Protein AF-A0A6A3LPQ3-F1 (afdb_monomer_lite)

Sequence (79 aa):
MSKGPFLTGEDCKSAFNLFCCIYGIGTLGMPGNFARAGPAIAVSAMAFMAFANIYSSITMSKVMLLAPRSVKTFGDLVA

Organism: NCBI:txid129364

Radius of gyration: 16.69 Å; chains: 1; bounding box: 39×35×39 Å

Structure (mmCIF, N/CA/C/O backbone):
data_AF-A0A6A3LPQ3-F1
#
_entry.id   AF-A0A6A3LPQ3-F1
#
loop_
_atom_site.group_PDB
_atom_site.id
_atom_site.type_symbol
_atom_site.label_atom_id
_atom_site.label_alt_id
_atom_site.label_comp_id
_atom_site.label_asym_id
_atom_site.label_entity_id
_atom_site.label_seq_id
_atom_site.pdbx_PDB_ins_code
_atom_site.Cartn_x
_atom_site.Cartn_y
_atom_site.Cartn_z
_atom_site.occupancy
_atom_site.B_iso_or_equiv
_atom_site.auth_seq_id
_atom_site.auth_comp_id
_atom_site.auth_asym_id
_atom_site.auth_atom_id
_atom_site.pdbx_PDB_model_num
ATOM 1 N N . MET A 1 1 ? -23.590 5.227 6.395 1.00 45.62 1 MET A N 1
ATOM 2 C CA . MET A 1 1 ? -22.235 5.783 6.193 1.00 45.62 1 MET A CA 1
ATOM 3 C C . MET A 1 1 ? -22.254 7.183 6.782 1.00 45.62 1 MET A C 1
ATOM 5 O O . MET A 1 1 ? -22.894 8.057 6.214 1.00 45.62 1 MET A O 1
ATOM 9 N N . SER A 1 2 ? -21.772 7.329 8.019 1.00 38.47 2 SER A N 1
ATOM 10 C CA . SER A 1 2 ? -22.011 8.529 8.832 1.00 38.47 2 SER A CA 1
ATOM 11 C C . SER A 1 2 ? -21.258 9.734 8.267 1.00 38.47 2 SER A C 1
ATOM 13 O O . SER A 1 2 ? -20.068 9.645 7.979 1.00 38.47 2 SER A O 1
ATOM 15 N N . LYS A 1 3 ? -21.967 10.852 8.106 1.00 48.22 3 LYS A N 1
ATOM 16 C CA . LYS A 1 3 ? -21.469 12.143 7.619 1.00 48.22 3 LYS A CA 1
ATOM 17 C C . LYS A 1 3 ? -20.760 12.879 8.766 1.00 48.22 3 LYS A C 1
ATOM 19 O O . LYS A 1 3 ? -21.250 13.891 9.250 1.00 48.22 3 LYS A O 1
ATOM 24 N N . GLY A 1 4 ? -19.657 12.312 9.253 1.00 56.97 4 GLY A N 1
ATOM 25 C CA . GLY A 1 4 ? -18.712 13.004 10.136 1.00 56.97 4 GLY A CA 1
ATOM 26 C C . GLY A 1 4 ? -17.735 13.866 9.324 1.00 56.97 4 GLY A C 1
ATOM 27 O O . GLY A 1 4 ? -17.637 13.663 8.109 1.00 56.97 4 GLY A O 1
ATOM 28 N N . PRO A 1 5 ? -17.027 14.832 9.942 1.00 57.09 5 PRO A N 1
ATOM 29 C CA . PRO A 1 5 ? -15.963 15.567 9.262 1.00 57.09 5 PRO A CA 1
ATOM 30 C C . PRO A 1 5 ? -14.973 14.562 8.665 1.00 57.09 5 PRO A C 1
ATOM 32 O O . PRO A 1 5 ? -14.457 13.694 9.357 1.00 57.09 5 PRO A O 1
ATOM 35 N N . PHE A 1 6 ? -14.770 14.653 7.353 1.00 61.25 6 PHE A N 1
ATOM 36 C CA . PHE A 1 6 ? -14.125 13.624 6.530 1.00 61.25 6 PHE A CA 1
ATOM 37 C C . PHE A 1 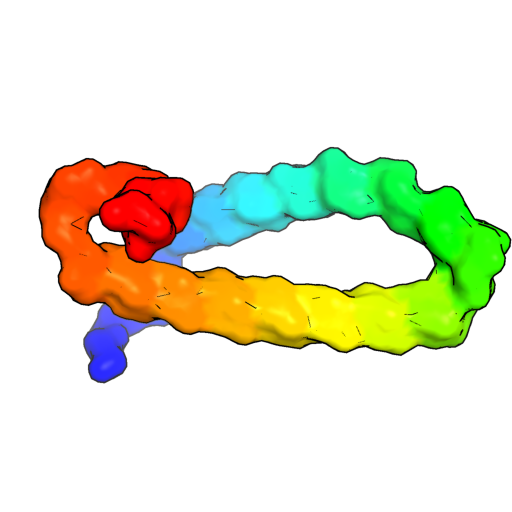6 ? -12.610 13.472 6.790 1.00 61.25 6 PHE A C 1
ATOM 39 O O . PHE A 1 6 ? -11.955 12.676 6.125 1.00 61.25 6 PHE A O 1
ATOM 46 N N . LEU A 1 7 ? -12.048 14.257 7.719 1.00 64.12 7 LEU A N 1
ATOM 47 C CA . LEU A 1 7 ? -10.638 14.253 8.096 1.00 64.12 7 LEU A CA 1
ATOM 48 C C . LEU A 1 7 ? -10.457 15.027 9.419 1.00 64.12 7 LEU A C 1
ATOM 50 O O . LEU A 1 7 ? -10.284 16.249 9.412 1.00 64.12 7 LEU A O 1
ATOM 54 N N . THR A 1 8 ? -10.536 14.357 10.566 1.00 81.62 8 THR A N 1
ATOM 55 C CA . THR A 1 8 ? -10.174 14.978 11.849 1.00 81.62 8 THR A CA 1
ATOM 56 C C . THR A 1 8 ? -8.643 15.000 11.996 1.00 81.62 8 THR A C 1
ATOM 58 O O . THR A 1 8 ? -7.925 14.203 11.392 1.00 81.62 8 THR A O 1
ATOM 61 N N . GLY A 1 9 ? -8.097 15.926 12.795 1.00 79.19 9 GLY A N 1
ATOM 62 C CA . GLY A 1 9 ? -6.645 16.024 13.026 1.00 79.19 9 GLY A CA 1
ATOM 63 C C . GLY A 1 9 ? -6.006 14.730 13.562 1.00 79.19 9 GLY A C 1
ATOM 64 O O . GLY A 1 9 ? -4.861 14.426 13.229 1.00 79.19 9 GLY A O 1
ATOM 65 N N . GLU A 1 10 ? -6.755 13.926 14.324 1.00 82.50 10 GLU A N 1
ATOM 66 C CA . GLU A 1 10 ? -6.327 12.583 14.743 1.00 82.50 10 GLU A CA 1
ATOM 67 C C . GLU A 1 10 ? -6.222 11.592 13.576 1.00 82.50 10 GLU A C 1
ATOM 69 O O . GLU A 1 10 ? -5.247 10.838 13.521 1.00 82.50 10 GLU A O 1
ATOM 74 N N . ASP A 1 11 ? -7.146 11.631 12.607 1.00 82.06 11 ASP A N 1
ATOM 75 C CA . ASP A 1 11 ? -7.077 10.791 11.403 1.00 82.06 11 ASP A CA 1
ATOM 76 C C . ASP A 1 11 ? -5.829 11.134 10.581 1.00 82.06 11 ASP A C 1
ATOM 78 O O . ASP A 1 11 ? -5.140 10.242 10.086 1.00 82.06 11 ASP A O 1
ATOM 82 N N . CYS A 1 12 ? -5.481 12.424 10.502 1.00 84.50 12 CYS A N 1
ATOM 83 C CA . CYS A 1 12 ? -4.269 12.894 9.829 1.00 84.50 12 CYS A CA 1
ATOM 84 C C . CYS A 1 12 ? -2.989 12.403 10.529 1.00 84.50 12 CYS A C 1
ATOM 86 O O . CYS A 1 12 ? -2.072 11.905 9.872 1.00 84.50 12 CYS A O 1
ATOM 88 N N . LYS A 1 13 ? -2.933 12.458 11.867 1.00 86.94 13 LYS A N 1
ATOM 89 C CA . LYS A 1 13 ? -1.795 11.931 12.643 1.00 86.94 13 LYS A CA 1
ATOM 90 C C . LYS A 1 13 ? -1.650 10.416 12.482 1.00 86.94 13 LYS A C 1
ATOM 92 O O . LYS A 1 13 ? -0.528 9.920 12.366 1.00 86.94 13 LYS A O 1
ATOM 97 N N . SER A 1 14 ? -2.767 9.692 12.451 1.00 87.62 14 SER A N 1
ATOM 98 C CA . SER A 1 14 ? -2.791 8.250 12.193 1.00 87.62 14 SER A CA 1
ATOM 99 C C . SER A 1 14 ? -2.298 7.924 10.778 1.00 87.62 14 SER A C 1
ATOM 101 O O . SER A 1 14 ? -1.396 7.101 10.611 1.00 87.62 14 SER A O 1
ATOM 103 N N . ALA A 1 15 ? -2.796 8.642 9.767 1.00 86.25 15 ALA A N 1
ATOM 104 C CA . ALA A 1 15 ? -2.379 8.483 8.376 1.00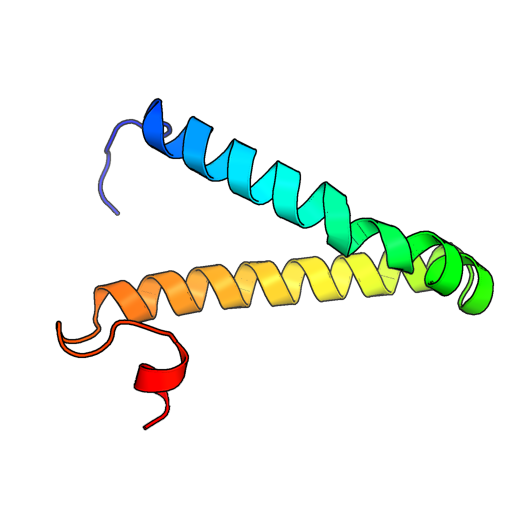 86.25 15 ALA A CA 1
ATOM 105 C C . ALA A 1 15 ? -0.887 8.794 8.173 1.00 86.25 15 ALA A C 1
ATOM 107 O O . ALA A 1 15 ? -0.201 8.057 7.467 1.00 86.25 15 ALA A O 1
ATOM 108 N N . PHE A 1 16 ? -0.358 9.834 8.827 1.00 87.75 16 PHE A N 1
ATOM 109 C CA . PHE A 1 16 ? 1.065 10.175 8.757 1.00 87.75 16 PHE A CA 1
ATOM 110 C C . PHE A 1 16 ? 1.951 9.081 9.360 1.00 87.75 16 PHE A C 1
ATOM 112 O O . PHE A 1 16 ? 2.985 8.729 8.795 1.00 87.75 16 PHE A O 1
ATOM 119 N N . ASN A 1 17 ? 1.536 8.510 10.491 1.00 87.88 17 ASN A N 1
ATOM 120 C CA . ASN A 1 17 ? 2.286 7.434 11.128 1.00 87.88 17 ASN A CA 1
ATOM 121 C C . ASN A 1 17 ? 2.267 6.162 10.264 1.00 87.88 17 ASN A C 1
ATOM 123 O O . ASN A 1 17 ? 3.305 5.540 10.052 1.00 87.88 17 ASN A O 1
ATOM 127 N N . LEU A 1 18 ? 1.109 5.837 9.676 1.00 86.44 18 LEU A N 1
ATOM 128 C CA . LEU A 1 18 ? 0.972 4.738 8.720 1.00 86.44 18 LEU A CA 1
ATOM 129 C C . LEU A 1 18 ? 1.874 4.944 7.490 1.00 86.44 18 LEU A C 1
ATOM 131 O O . LEU A 1 18 ? 2.590 4.029 7.085 1.00 86.44 18 LEU A O 1
ATOM 135 N N . PHE A 1 19 ? 1.885 6.157 6.931 1.00 86.88 19 PHE A N 1
ATOM 136 C CA . PHE A 1 19 ? 2.748 6.533 5.812 1.00 86.88 19 PHE A CA 1
ATOM 137 C C . PHE A 1 19 ? 4.225 6.354 6.171 1.00 86.88 19 PHE A C 1
ATOM 139 O O . PHE A 1 19 ? 4.953 5.684 5.445 1.00 86.88 19 PHE A O 1
ATOM 146 N N . CYS A 1 20 ? 4.659 6.883 7.316 1.00 85.56 20 CYS A N 1
ATOM 147 C CA . CYS A 1 20 ? 6.036 6.752 7.785 1.00 85.56 20 CYS A CA 1
ATOM 148 C C . CYS A 1 20 ? 6.460 5.276 7.909 1.00 85.56 20 CYS A C 1
ATOM 150 O O . CYS A 1 20 ? 7.523 4.892 7.419 1.00 85.56 20 CYS A O 1
ATOM 152 N N . CYS A 1 21 ? 5.604 4.419 8.477 1.00 84.62 21 CYS A N 1
ATOM 153 C CA . CYS A 1 21 ? 5.888 2.989 8.601 1.00 84.62 21 CYS A CA 1
ATOM 154 C C . CYS A 1 21 ? 6.013 2.281 7.240 1.00 84.62 21 CYS A C 1
ATOM 156 O O . CYS A 1 21 ? 6.917 1.463 7.058 1.00 84.62 21 CYS A O 1
ATOM 158 N N . ILE A 1 22 ? 5.131 2.595 6.285 1.00 83.88 22 ILE A N 1
ATOM 159 C CA . ILE A 1 22 ? 5.107 1.961 4.956 1.00 83.88 22 ILE A CA 1
ATOM 160 C C . ILE A 1 22 ? 6.288 2.435 4.100 1.00 83.88 22 ILE A C 1
ATOM 162 O O . ILE A 1 22 ? 6.963 1.614 3.477 1.00 83.88 22 ILE A O 1
ATOM 166 N N . TYR A 1 23 ? 6.567 3.742 4.096 1.00 82.38 23 TYR A N 1
ATOM 167 C CA . TYR A 1 23 ? 7.680 4.323 3.342 1.00 82.38 23 TYR A CA 1
ATOM 168 C C . TYR A 1 23 ? 9.047 3.983 3.942 1.00 82.38 23 TYR A C 1
ATOM 170 O O . TYR A 1 23 ? 10.035 4.013 3.217 1.00 82.38 23 TYR A O 1
ATOM 178 N N . GLY A 1 24 ? 9.112 3.628 5.227 1.00 82.44 24 GLY A N 1
ATOM 179 C CA . GLY A 1 24 ? 10.314 3.102 5.866 1.00 82.44 24 GLY A CA 1
ATOM 180 C C . GLY A 1 24 ? 10.616 1.669 5.424 1.00 82.44 24 GLY A C 1
ATOM 181 O O . GLY A 1 24 ? 11.139 1.434 4.339 1.00 82.44 24 GLY A O 1
ATOM 182 N N . ILE A 1 25 ? 10.277 0.690 6.271 1.00 79.12 25 ILE A N 1
ATOM 183 C CA . ILE A 1 25 ? 10.654 -0.724 6.081 1.00 79.12 25 ILE A CA 1
ATOM 184 C C . ILE A 1 25 ? 10.174 -1.272 4.729 1.00 79.12 25 ILE A C 1
ATOM 186 O O . ILE A 1 25 ? 10.888 -2.042 4.088 1.00 79.12 25 ILE A O 1
ATOM 190 N N . GLY A 1 26 ? 8.987 -0.857 4.277 1.00 75.56 26 GLY A N 1
ATOM 191 C CA . GLY A 1 26 ? 8.382 -1.364 3.047 1.00 75.56 26 GLY A CA 1
ATOM 192 C C . GLY A 1 26 ? 9.166 -1.019 1.778 1.00 75.56 26 GLY A C 1
ATOM 193 O O . GLY A 1 26 ? 9.176 -1.813 0.838 1.00 75.56 26 GLY A O 1
ATOM 194 N N . THR A 1 27 ? 9.867 0.118 1.742 1.00 81.25 27 THR A N 1
ATOM 195 C CA . THR A 1 27 ? 10.587 0.556 0.533 1.00 81.25 27 THR A CA 1
ATOM 196 C C . THR A 1 27 ? 11.994 -0.021 0.429 1.00 81.25 27 THR A C 1
ATOM 198 O O . THR A 1 27 ? 12.531 -0.099 -0.674 1.00 81.25 27 THR A O 1
ATOM 201 N N . LEU A 1 28 ? 12.575 -0.506 1.532 1.00 84.56 28 LEU A N 1
ATOM 202 C CA . LEU A 1 28 ? 13.952 -1.013 1.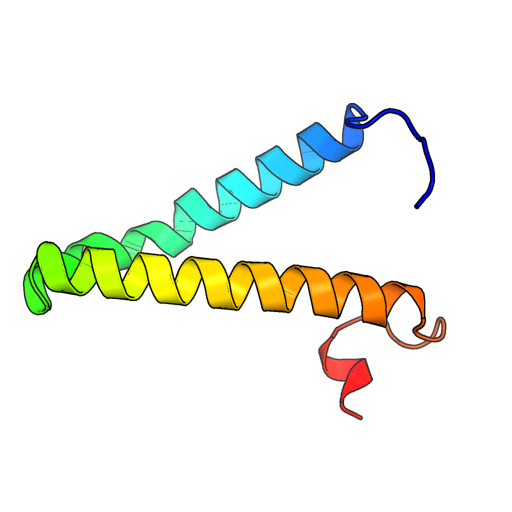561 1.00 84.56 28 LEU A CA 1
ATOM 203 C C . LEU A 1 28 ? 14.170 -2.224 0.634 1.00 84.56 28 LEU A C 1
ATOM 205 O O . LEU A 1 28 ? 15.244 -2.374 0.057 1.00 84.56 28 LEU A O 1
ATOM 209 N N . GLY A 1 29 ? 13.155 -3.075 0.452 1.00 79.50 29 GLY A N 1
ATOM 210 C CA . GLY A 1 29 ? 13.234 -4.259 -0.418 1.00 79.50 29 GLY A CA 1
ATOM 211 C C . GLY A 1 29 ? 12.875 -4.001 -1.887 1.00 79.50 29 GLY A C 1
ATOM 212 O O . GLY A 1 29 ? 13.100 -4.851 -2.751 1.00 79.50 29 GLY A O 1
ATOM 213 N N . MET A 1 30 ? 12.313 -2.833 -2.193 1.00 81.31 30 MET A N 1
ATOM 214 C CA . MET A 1 30 ? 11.738 -2.539 -3.504 1.00 81.31 30 MET A CA 1
ATOM 215 C C . MET A 1 30 ? 12.787 -2.387 -4.62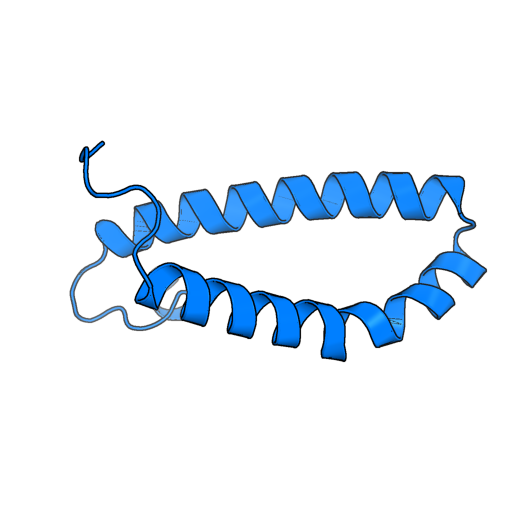3 1.00 81.31 30 MET A C 1
ATOM 217 O O . MET A 1 30 ? 12.576 -2.969 -5.689 1.00 81.31 30 MET A O 1
ATOM 221 N N . PRO A 1 31 ? 13.947 -1.726 -4.413 1.00 81.19 31 PRO A N 1
ATOM 222 C CA . PRO A 1 31 ? 14.988 -1.606 -5.438 1.00 81.19 31 PRO A CA 1
ATOM 223 C C . PRO A 1 31 ? 15.529 -2.964 -5.903 1.00 81.19 31 PRO A C 1
ATOM 225 O O . PRO A 1 31 ? 15.710 -3.182 -7.099 1.00 81.19 31 PRO A O 1
ATOM 228 N N . GLY A 1 32 ? 15.731 -3.904 -4.972 1.00 82.56 32 GLY A N 1
ATOM 229 C CA . GLY A 1 32 ? 16.206 -5.254 -5.286 1.00 82.56 32 GLY A CA 1
ATOM 230 C C . GLY A 1 32 ? 15.190 -6.067 -6.092 1.00 82.56 32 GLY A C 1
ATOM 231 O O . GLY A 1 32 ? 15.562 -6.779 -7.025 1.00 82.56 32 GLY A O 1
ATOM 232 N N . ASN A 1 33 ? 13.898 -5.918 -5.790 1.00 82.25 33 ASN A N 1
ATOM 233 C CA . ASN A 1 33 ? 12.829 -6.578 -6.543 1.00 82.25 33 ASN A CA 1
ATOM 234 C C . ASN A 1 33 ? 12.679 -5.986 -7.954 1.00 82.25 33 ASN A C 1
ATOM 236 O O . ASN A 1 33 ? 12.531 -6.734 -8.922 1.00 82.25 33 ASN A O 1
ATOM 240 N N . PHE A 1 34 ? 12.792 -4.661 -8.084 1.00 83.12 34 PHE A N 1
ATOM 241 C CA . PHE A 1 34 ? 12.772 -3.965 -9.372 1.00 83.12 34 PHE A CA 1
ATOM 242 C C . PHE A 1 34 ? 13.976 -4.316 -10.254 1.00 83.12 34 PHE A C 1
ATOM 244 O O . PHE A 1 34 ? 13.806 -4.503 -11.458 1.00 83.12 34 PHE A O 1
ATOM 251 N N . ALA A 1 35 ? 15.168 -4.477 -9.669 1.00 84.19 35 ALA A N 1
ATOM 252 C CA . ALA A 1 35 ? 16.369 -4.891 -10.396 1.00 84.19 35 ALA A CA 1
ATOM 253 C C . ALA A 1 35 ? 16.277 -6.328 -10.948 1.00 84.19 35 ALA A C 1
ATOM 255 O O . ALA A 1 35 ? 16.881 -6.628 -11.974 1.00 84.19 35 ALA A O 1
ATOM 256 N N . ARG A 1 36 ? 15.516 -7.215 -10.289 1.00 85.19 36 ARG A N 1
ATOM 257 C CA . ARG A 1 36 ? 15.382 -8.633 -10.674 1.00 85.19 36 ARG A CA 1
ATOM 258 C C . ARG A 1 36 ? 14.245 -8.902 -11.661 1.00 85.19 36 ARG A C 1
ATOM 260 O O . ARG A 1 36 ? 14.416 -9.717 -12.558 1.00 85.19 36 ARG A O 1
ATOM 267 N N . ALA A 1 37 ? 13.090 -8.261 -11.484 1.00 83.19 37 ALA A N 1
ATOM 268 C CA . ALA A 1 37 ? 11.912 -8.469 -12.337 1.00 83.19 37 ALA A CA 1
ATOM 269 C C . ALA A 1 37 ? 11.844 -7.499 -13.532 1.00 83.19 37 ALA A C 1
ATOM 271 O O . ALA A 1 37 ? 11.116 -7.747 -14.491 1.00 83.19 37 ALA A O 1
ATOM 272 N N . GLY A 1 38 ? 12.587 -6.391 -13.477 1.00 84.06 38 GLY A N 1
ATOM 273 C CA . GLY A 1 38 ? 12.485 -5.297 -14.436 1.00 84.06 38 GLY A CA 1
ATOM 274 C C . GLY A 1 38 ? 11.312 -4.347 -14.134 1.00 84.06 38 GLY A C 1
ATOM 275 O O . GLY A 1 38 ? 10.329 -4.730 -13.490 1.00 84.06 38 GLY A O 1
ATOM 276 N N . PRO A 1 39 ? 11.385 -3.086 -14.597 1.00 84.06 39 PRO A N 1
ATOM 277 C CA . PRO A 1 39 ? 10.481 -2.018 -14.167 1.00 84.06 39 PRO A CA 1
ATOM 278 C C . PRO A 1 39 ? 9.023 -2.237 -14.589 1.00 84.06 39 PRO A C 1
ATOM 280 O O . PRO A 1 39 ? 8.119 -1.966 -13.806 1.00 84.06 39 PRO A O 1
ATOM 283 N N . ALA A 1 40 ? 8.771 -2.766 -15.789 1.00 85.69 40 ALA A N 1
ATOM 284 C CA . ALA A 1 40 ? 7.408 -2.948 -16.294 1.00 85.69 40 ALA A CA 1
ATOM 285 C C . ALA A 1 40 ? 6.614 -3.993 -15.484 1.00 85.69 40 ALA A C 1
ATOM 287 O O . ALA A 1 40 ? 5.490 -3.736 -15.052 1.00 85.69 40 ALA A O 1
ATOM 288 N N . ILE A 1 41 ? 7.223 -5.156 -15.226 1.00 86.50 41 ILE A N 1
ATOM 289 C CA . ILE A 1 41 ? 6.586 -6.250 -14.481 1.00 86.50 41 ILE A CA 1
ATOM 290 C C . ILE A 1 41 ? 6.453 -5.861 -13.007 1.00 86.50 41 ILE A C 1
ATOM 292 O O . ILE A 1 41 ? 5.380 -6.032 -12.429 1.00 86.50 41 ILE A O 1
ATOM 296 N N . ALA A 1 42 ? 7.489 -5.255 -12.418 1.00 86.25 42 ALA A N 1
ATOM 297 C CA . ALA A 1 42 ? 7.457 -4.816 -11.027 1.00 86.25 42 ALA A CA 1
ATOM 298 C C . ALA A 1 42 ? 6.368 -3.758 -10.761 1.00 86.25 42 ALA A C 1
ATOM 300 O O . ALA A 1 42 ? 5.644 -3.880 -9.775 1.00 86.25 42 ALA A O 1
ATOM 301 N N . VAL A 1 43 ? 6.176 -2.774 -11.652 1.00 88.44 43 VAL A N 1
ATOM 302 C CA . VAL A 1 43 ? 5.078 -1.792 -11.531 1.00 88.44 43 VAL A CA 1
ATOM 303 C C . VAL A 1 43 ? 3.713 -2.470 -11.620 1.00 88.44 43 VAL A C 1
ATOM 305 O O . VAL A 1 43 ? 2.851 -2.203 -10.783 1.00 88.44 43 VAL A O 1
ATOM 308 N N . SER A 1 44 ? 3.514 -3.374 -12.586 1.00 89.25 44 SER A N 1
ATOM 309 C CA . SER A 1 44 ? 2.236 -4.086 -12.730 1.00 89.25 44 SER A CA 1
ATOM 310 C C . SER A 1 44 ? 1.905 -4.950 -11.503 1.00 89.25 44 SER A C 1
ATOM 312 O O . SER A 1 44 ? 0.783 -4.909 -10.996 1.00 89.25 44 SER A O 1
ATOM 314 N N . ALA A 1 45 ? 2.901 -5.657 -10.963 1.00 88.19 45 ALA A N 1
ATOM 315 C CA . ALA A 1 45 ? 2.759 -6.495 -9.780 1.00 88.19 45 ALA A CA 1
ATOM 316 C C . ALA A 1 45 ? 2.499 -5.663 -8.516 1.00 88.19 45 ALA A C 1
ATOM 318 O O . ALA A 1 45 ? 1.634 -6.018 -7.716 1.00 88.19 45 ALA A O 1
ATOM 319 N N . MET A 1 46 ? 3.195 -4.534 -8.349 1.00 88.38 46 MET A N 1
ATOM 320 C CA . MET A 1 46 ? 2.938 -3.620 -7.236 1.00 88.38 46 MET A CA 1
ATOM 321 C C . MET A 1 46 ? 1.554 -2.995 -7.304 1.00 88.38 46 MET A C 1
ATOM 323 O O . MET A 1 46 ? 0.901 -2.890 -6.272 1.00 88.38 46 MET A O 1
ATOM 327 N N . ALA A 1 47 ? 1.095 -2.598 -8.492 1.00 90.06 47 ALA A N 1
ATOM 328 C CA . ALA A 1 47 ? -0.246 -2.054 -8.655 1.00 90.06 47 ALA A CA 1
ATOM 329 C C . ALA A 1 47 ? -1.298 -3.090 -8.233 1.00 90.06 47 ALA A C 1
ATOM 331 O O . ALA A 1 47 ? -2.158 -2.791 -7.406 1.00 90.06 47 ALA A O 1
ATOM 332 N N . PHE A 1 48 ? -1.181 -4.329 -8.719 1.00 91.81 48 PHE A N 1
ATOM 333 C CA . PHE A 1 48 ? -2.086 -5.413 -8.336 1.00 91.81 48 PHE A CA 1
ATOM 334 C C . PHE A 1 48 ? -2.058 -5.692 -6.824 1.00 91.81 48 PHE A C 1
ATOM 336 O O . PHE A 1 48 ? -3.108 -5.765 -6.183 1.00 91.81 48 PHE A O 1
ATOM 343 N N . MET A 1 49 ? -0.863 -5.782 -6.234 1.00 88.94 49 MET A N 1
ATOM 344 C CA . MET A 1 49 ? -0.689 -6.013 -4.798 1.00 88.94 49 MET A CA 1
ATOM 345 C C . MET A 1 49 ? -1.240 -4.855 -3.953 1.00 88.94 49 MET A C 1
ATOM 347 O O . MET A 1 49 ? -1.852 -5.095 -2.913 1.00 88.94 49 MET A O 1
ATOM 351 N N . ALA A 1 50 ? -1.079 -3.610 -4.405 1.00 89.50 50 ALA A N 1
ATOM 352 C CA . ALA A 1 50 ? -1.629 -2.436 -3.737 1.00 89.50 50 ALA A CA 1
ATOM 353 C C . ALA A 1 50 ? -3.161 -2.480 -3.711 1.00 89.50 50 ALA A C 1
ATOM 355 O O . ALA A 1 50 ? -3.753 -2.329 -2.643 1.00 89.50 50 ALA A O 1
ATOM 356 N N . PHE A 1 51 ? -3.811 -2.756 -4.846 1.00 91.06 51 PHE A N 1
ATOM 357 C CA . PHE A 1 51 ? -5.271 -2.878 -4.895 1.00 91.06 51 PHE A CA 1
ATOM 358 C C . PHE A 1 51 ? -5.790 -4.017 -4.012 1.00 91.06 51 PHE A C 1
ATOM 360 O O . PHE A 1 51 ? -6.746 -3.816 -3.259 1.00 91.06 51 PHE A O 1
ATOM 367 N N . ALA A 1 52 ? -5.141 -5.183 -4.052 1.00 93.06 52 ALA A N 1
ATOM 368 C CA . ALA A 1 52 ? -5.516 -6.321 -3.216 1.00 93.06 52 ALA A CA 1
ATOM 369 C C . ALA A 1 52 ? -5.399 -5.997 -1.716 1.00 93.06 52 ALA A C 1
ATOM 371 O O . ALA A 1 52 ? -6.333 -6.253 -0.951 1.00 93.06 52 ALA A O 1
ATOM 372 N N . ASN A 1 53 ? -4.292 -5.375 -1.297 1.00 89.88 53 ASN A N 1
ATOM 373 C CA . ASN A 1 53 ? -4.078 -5.010 0.103 1.00 89.88 53 ASN A CA 1
ATOM 374 C C . ASN A 1 53 ? -5.037 -3.911 0.577 1.00 89.88 53 ASN A C 1
ATOM 376 O O . ASN A 1 53 ? -5.569 -4.019 1.679 1.00 89.88 53 ASN A O 1
ATOM 380 N N . ILE A 1 54 ? -5.323 -2.897 -0.249 1.00 90.81 54 ILE A N 1
ATOM 381 C CA . ILE A 1 54 ? -6.293 -1.844 0.097 1.00 90.81 54 ILE A CA 1
ATOM 382 C C . ILE A 1 54 ? -7.688 -2.446 0.285 1.00 90.81 54 ILE A C 1
ATOM 384 O O . ILE A 1 54 ? -8.351 -2.168 1.286 1.00 90.81 54 ILE A O 1
ATOM 388 N N . TYR A 1 55 ? -8.129 -3.301 -0.642 1.00 92.00 55 TYR A N 1
ATOM 389 C CA . TYR A 1 55 ? -9.429 -3.961 -0.536 1.00 92.00 55 TYR A CA 1
ATOM 390 C C . TYR A 1 55 ? -9.523 -4.825 0.728 1.00 92.00 55 TYR A C 1
ATOM 392 O O . TYR A 1 55 ? -10.493 -4.714 1.484 1.00 92.00 55 TYR A O 1
ATOM 400 N N . SER A 1 56 ? -8.482 -5.618 1.001 1.00 87.69 56 SER A N 1
ATOM 401 C CA . SER A 1 56 ? -8.387 -6.423 2.219 1.00 87.69 56 SER A CA 1
ATOM 402 C C . SER A 1 56 ? -8.489 -5.548 3.472 1.00 87.69 56 SER A C 1
ATOM 404 O O . SER A 1 56 ? -9.387 -5.763 4.284 1.00 87.69 56 SER A O 1
ATOM 406 N N . SER A 1 57 ? -7.691 -4.480 3.589 1.00 87.88 57 SER A N 1
ATOM 407 C CA . SER A 1 57 ? -7.763 -3.554 4.727 1.00 87.88 57 SER A CA 1
ATOM 408 C C . SER A 1 57 ? -9.161 -2.959 4.927 1.00 87.88 57 SER A C 1
ATOM 410 O O . SER A 1 57 ? -9.639 -2.934 6.058 1.00 87.88 57 SER A O 1
ATOM 412 N N . ILE A 1 58 ? -9.862 -2.552 3.862 1.00 88.50 58 ILE A N 1
ATOM 413 C CA . ILE A 1 58 ? -11.228 -2.005 3.970 1.00 88.50 58 ILE A CA 1
ATOM 414 C C . ILE A 1 58 ? -12.211 -3.070 4.468 1.00 88.50 58 ILE A C 1
ATOM 416 O O . ILE A 1 58 ? -13.018 -2.804 5.363 1.00 88.50 58 ILE A O 1
ATOM 420 N N . THR A 1 59 ? -12.171 -4.279 3.899 1.00 87.56 59 THR A N 1
ATOM 421 C CA . THR A 1 59 ? -13.049 -5.377 4.340 1.00 87.56 59 THR A CA 1
ATOM 422 C C . THR A 1 59 ? -12.792 -5.753 5.795 1.00 87.56 59 THR A C 1
ATOM 424 O O . THR A 1 59 ? -13.739 -5.887 6.568 1.00 87.56 59 THR A O 1
ATOM 427 N N . MET A 1 60 ? -11.527 -5.803 6.197 1.00 81.25 60 MET A N 1
ATOM 428 C CA . MET A 1 60 ? -11.110 -6.100 7.560 1.00 81.25 60 MET A CA 1
ATOM 429 C C . MET A 1 60 ? -11.546 -5.015 8.551 1.00 81.25 60 MET A C 1
ATOM 431 O O . MET A 1 60 ? -12.091 -5.340 9.606 1.00 81.25 60 MET A O 1
ATOM 435 N N . SER A 1 61 ? -11.420 -3.730 8.203 1.00 84.88 61 SER A N 1
ATOM 436 C CA . SER A 1 61 ? -11.952 -2.634 9.027 1.00 84.88 61 SER A CA 1
ATOM 437 C C . SER A 1 61 ? -13.466 -2.743 9.227 1.00 84.88 61 SER A C 1
ATOM 439 O O . SER A 1 61 ? -13.962 -2.463 10.315 1.00 84.88 61 SER A O 1
ATOM 441 N N . LYS A 1 62 ? -14.215 -3.197 8.214 1.00 83.19 62 LYS A N 1
ATOM 442 C CA . LYS A 1 62 ? -15.666 -3.420 8.335 1.00 83.19 62 LYS A CA 1
ATOM 443 C C . LYS A 1 62 ? -16.003 -4.597 9.250 1.00 83.19 62 LYS A C 1
ATOM 445 O O . LYS A 1 62 ? -16.968 -4.505 10.002 1.00 83.19 62 LYS A O 1
ATOM 450 N N . VAL A 1 63 ? -15.227 -5.680 9.194 1.00 83.62 63 VAL A N 1
ATOM 451 C CA . VAL A 1 63 ? -15.421 -6.852 10.064 1.00 83.62 63 VAL A CA 1
ATOM 452 C C . VAL A 1 63 ? -15.081 -6.515 11.514 1.00 83.62 63 VAL A C 1
ATOM 454 O O . VAL A 1 63 ? -15.853 -6.852 12.406 1.00 83.62 63 VAL A O 1
ATOM 457 N N . MET A 1 64 ? -13.998 -5.773 11.764 1.00 79.00 64 MET A N 1
ATOM 458 C CA . MET A 1 64 ? -13.650 -5.325 13.119 1.00 79.00 64 MET A CA 1
ATOM 459 C C . MET A 1 64 ? -14.735 -4.460 13.768 1.00 79.00 64 MET A C 1
ATOM 461 O O . MET A 1 64 ? -14.915 -4.529 14.978 1.00 79.00 64 MET A O 1
ATOM 465 N N . LEU A 1 65 ? -15.486 -3.675 12.990 1.00 77.12 65 LEU A N 1
ATOM 466 C CA . LEU A 1 65 ? -16.610 -2.890 13.517 1.00 77.12 65 LEU A CA 1
ATOM 467 C C . LEU A 1 65 ? -17.794 -3.755 13.983 1.00 77.12 65 LEU A C 1
ATOM 469 O O . LEU A 1 65 ? -18.610 -3.284 14.772 1.00 77.12 65 LEU A O 1
ATOM 473 N N . LEU A 1 66 ? -17.897 -4.994 13.496 1.00 78.69 66 LEU A N 1
ATOM 474 C CA . LEU A 1 66 ? -18.925 -5.970 13.876 1.00 78.69 66 LEU A CA 1
ATOM 475 C C . LEU A 1 66 ? -18.428 -6.965 14.940 1.00 78.69 66 LEU A C 1
ATOM 477 O O . LEU A 1 66 ? -19.220 -7.755 15.452 1.00 78.69 66 LEU A O 1
ATOM 481 N N . ALA A 1 67 ? -17.134 -6.949 15.266 1.00 73.81 67 ALA A N 1
ATOM 482 C CA . ALA A 1 67 ? -16.510 -7.935 16.136 1.00 73.81 67 ALA A CA 1
ATOM 483 C C . ALA A 1 67 ? -16.815 -7.682 17.631 1.00 73.81 67 ALA A C 1
ATOM 485 O O . ALA A 1 67 ? -16.868 -6.527 18.071 1.00 73.81 67 ALA A O 1
ATOM 486 N N . PRO A 1 68 ? -16.998 -8.742 18.445 1.00 72.19 68 PRO A N 1
ATOM 487 C CA . PRO A 1 68 ? -17.201 -8.608 19.886 1.00 72.19 68 PRO A CA 1
ATOM 488 C C . PRO A 1 68 ? -15.963 -8.024 20.592 1.00 72.19 68 PRO A C 1
ATOM 490 O O . PRO A 1 68 ? -14.839 -8.118 20.115 1.00 72.19 68 PRO A O 1
ATOM 493 N N . ARG A 1 69 ? -16.138 -7.437 21.785 1.00 67.12 69 ARG A N 1
ATOM 494 C CA . ARG A 1 69 ? -15.061 -6.723 22.519 1.00 67.12 69 ARG A CA 1
ATOM 495 C C . ARG A 1 69 ? -13.874 -7.596 22.959 1.00 67.12 69 ARG A C 1
ATOM 497 O O . ARG A 1 69 ? -12.886 -7.055 23.448 1.00 67.12 69 ARG A O 1
ATOM 504 N N . SER A 1 70 ? -13.986 -8.918 22.820 1.00 66.94 70 SER A N 1
ATOM 505 C CA . SER A 1 70 ? -12.898 -9.868 23.081 1.00 66.94 70 SER A CA 1
ATOM 506 C C . SER A 1 70 ? -11.805 -9.796 22.009 1.00 66.94 70 SER A C 1
ATOM 508 O O . SER A 1 70 ? -10.634 -10.021 22.303 1.00 66.94 70 SER A O 1
ATOM 510 N N . VAL A 1 71 ? -12.177 -9.404 20.787 1.00 65.75 71 VAL A N 1
ATOM 511 C CA . VAL A 1 71 ? -11.327 -9.509 19.604 1.00 65.75 71 VAL A CA 1
ATOM 512 C C . VAL A 1 71 ? -10.467 -8.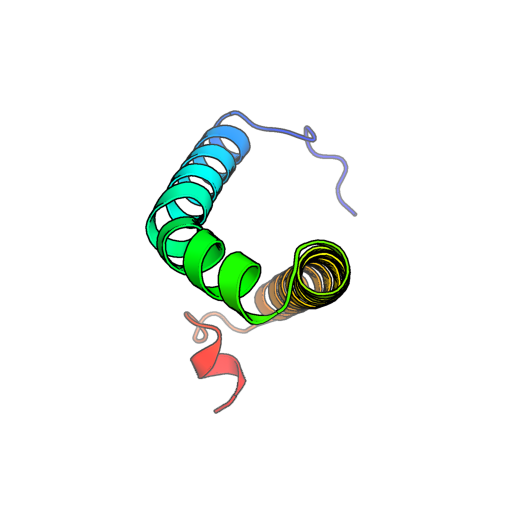256 19.478 1.00 65.75 71 VAL A C 1
ATOM 514 O O . VAL A 1 71 ? -10.903 -7.212 18.991 1.00 65.75 71 VAL A O 1
ATOM 517 N N . LYS A 1 72 ? -9.231 -8.324 19.980 1.00 66.44 72 LYS A N 1
ATOM 518 C CA . LYS A 1 72 ? -8.295 -7.180 19.966 1.00 66.44 72 LYS A CA 1
ATOM 519 C C . LYS A 1 72 ? -7.415 -7.122 18.718 1.00 66.44 72 LYS A C 1
ATOM 521 O O . LYS A 1 72 ? -6.793 -6.095 18.460 1.00 66.44 72 LYS A O 1
ATOM 526 N N . THR A 1 73 ? -7.323 -8.216 17.971 1.00 71.50 73 THR A N 1
ATOM 527 C CA . THR A 1 73 ? -6.413 -8.376 16.833 1.00 71.50 73 THR A CA 1
ATOM 528 C C . THR A 1 73 ? -7.080 -9.210 15.746 1.00 71.50 73 THR A C 1
ATOM 530 O O . THR A 1 73 ? -7.908 -10.065 16.040 1.00 71.50 73 THR A O 1
ATOM 533 N N . PHE A 1 74 ? -6.702 -8.983 14.485 1.00 62.94 74 PHE A N 1
ATOM 534 C CA . PHE A 1 74 ? -7.175 -9.767 13.340 1.00 62.94 74 PHE A CA 1
ATOM 535 C C . PHE A 1 74 ? -6.947 -11.276 13.501 1.00 62.94 74 PHE A C 1
ATOM 537 O O . PHE A 1 74 ? -7.722 -12.059 12.963 1.00 62.94 74 PHE A O 1
ATOM 544 N N . GLY A 1 75 ? -5.922 -11.689 14.257 1.00 66.12 75 GLY A N 1
ATOM 545 C CA . GLY A 1 75 ? -5.666 -13.106 14.545 1.00 66.12 75 GLY A CA 1
ATOM 546 C C . GLY A 1 75 ? -6.729 -13.762 15.431 1.00 66.12 75 GLY A C 1
ATOM 547 O O . GLY A 1 75 ? -6.887 -14.973 15.389 1.00 66.12 75 GLY A O 1
ATOM 548 N N . ASP A 1 76 ? -7.484 -12.963 16.182 1.00 62.97 76 ASP A N 1
ATOM 549 C CA . ASP A 1 76 ? -8.529 -13.421 17.103 1.00 62.97 76 ASP A CA 1
ATOM 550 C C . ASP A 1 76 ? -9.893 -13.563 16.386 1.00 62.97 76 ASP A C 1
ATOM 552 O O . ASP A 1 76 ? -10.796 -14.205 16.894 1.00 62.97 76 ASP A O 1
ATOM 556 N N . LEU A 1 77 ? -10.031 -13.032 15.157 1.00 62.56 77 LEU A N 1
ATOM 557 C CA . LEU A 1 77 ? -11.191 -13.267 14.273 1.00 62.56 77 LEU A CA 1
ATOM 558 C C . LEU A 1 77 ? -11.159 -14.641 13.577 1.00 62.56 77 LEU A C 1
ATOM 560 O O . LEU A 1 77 ? -12.154 -15.038 12.975 1.00 62.56 77 LEU A O 1
ATOM 564 N N . VAL A 1 78 ? -10.001 -15.308 13.571 1.00 59.97 78 VAL A N 1
ATOM 565 C CA . VAL A 1 78 ? -9.760 -16.582 12.866 1.00 59.97 78 VAL A CA 1
ATOM 566 C C . VAL A 1 78 ? -9.827 -17.789 13.821 1.00 59.97 78 VAL A C 1
ATOM 568 O O . VAL A 1 78 ? -9.802 -18.926 13.352 1.00 59.97 78 VAL A O 1
ATOM 571 N N . ALA A 1 79 ? -9.934 -17.552 15.133 1.00 48.19 79 ALA A N 1
ATOM 572 C CA . ALA A 1 79 ? -10.117 -18.568 16.174 1.00 48.19 79 ALA A CA 1
ATOM 573 C C . ALA A 1 79 ? -11.599 -18.716 16.552 1.00 48.19 79 ALA A C 1
ATOM 575 O O . ALA A 1 79 ? -12.008 -19.865 16.833 1.00 48.19 79 ALA A O 1
#

Foldseek 3Di:
DDPDDPDDPVNVVVVVVVVVVCVPPVCPCLVVVCVVPPPPVSVVVVVVVVVVVVVVVVVLVVVVVVDDPVDPDPVSVVD

Secondary structure (DSSP, 8-state):
-----S--HHHHHHHHHHHHHHHHHHHHTHHHHHHHH-HHHHHHHHHHHHHHHHHHHHHHHHHHTTS-TT--SGGGG--

pLDDT: mean 78.95, std 11.95, range [38.47, 93.06]

Inte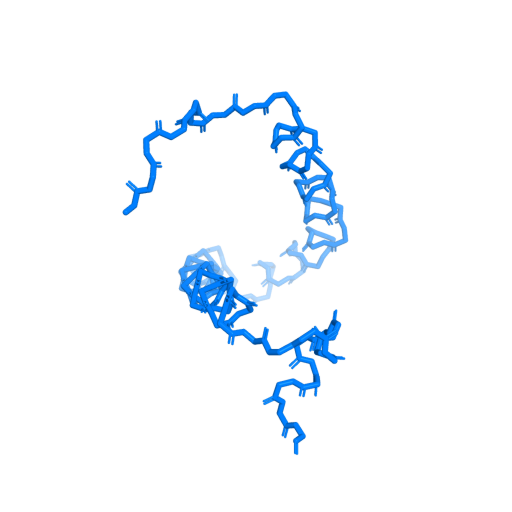rPro domains:
  IPR013057 Amino acid transporter, transmembrane domain [PF01490] (13-78)